Protein AF-A0A914YUD5-F1 (afdb_monomer_lite)

Secondary structure (DSSP, 8-state):
----TT---HHHHHHHHHHHHHHHHHHHHHHHTTTSTT-TTHHHHHHHHHHHHHTSTT-----HHHHHHIIIIIIHHHHHHHHHHHHHHT-HHHHHHHHHHHHHHHHHHHH--S----

Radius of gyration: 21.15 Å; chains: 1; bounding box: 46×69×33 Å

InterPro domains:
  IPR000990 Innexin [PTHR11893] (44-106)

Foldseek 3Di:
DPPPPVPPPVVVVVVVVVVVVVVVCVVCCVVPVPPPVVPPVVVVLLVQLVVLQVPDPPDDPDPPVLSSCCRPPVCNPVNSVVLVVCCVPVNSVVSSVVSVVSSVCSVVVVVVPDDDDD

Organism: NCBI:txid310955

Structure (mmCIF, N/CA/C/O backbone):
data_AF-A0A914YUD5-F1
#
_entry.id   AF-A0A914YUD5-F1
#
loop_
_atom_site.group_PDB
_atom_site.id
_atom_site.type_symbol
_atom_site.label_atom_id
_atom_site.label_alt_id
_atom_site.label_comp_id
_atom_site.label_asym_id
_atom_site.label_entity_id
_atom_site.label_seq_id
_atom_site.pdbx_PDB_ins_code
_atom_site.Cartn_x
_atom_site.Cartn_y
_atom_site.Cartn_z
_atom_site.occupancy
_atom_site.B_iso_or_equiv
_atom_site.auth_seq_id
_atom_site.auth_comp_id
_atom_site.auth_asym_id
_atom_site.auth_atom_id
_atom_site.pdbx_PDB_model_num
ATOM 1 N N . MET A 1 1 ? 28.046 48.761 -9.805 1.00 39.75 1 MET A N 1
ATOM 2 C CA . MET A 1 1 ? 27.767 47.317 -9.667 1.00 39.75 1 MET A CA 1
ATOM 3 C C . MET A 1 1 ? 26.263 47.142 -9.775 1.00 39.75 1 MET A C 1
ATOM 5 O O . MET A 1 1 ? 25.556 47.530 -8.857 1.00 39.75 1 MET A O 1
ATOM 9 N N . ALA A 1 2 ? 25.766 46.706 -10.931 1.00 42.75 2 ALA A N 1
ATOM 10 C CA . ALA A 1 2 ? 24.352 46.390 -11.091 1.00 42.75 2 ALA A CA 1
ATOM 11 C C . ALA A 1 2 ? 24.137 44.996 -10.493 1.00 42.75 2 ALA A C 1
ATOM 13 O O . ALA A 1 2 ? 24.637 44.016 -11.038 1.00 42.75 2 ALA A O 1
ATOM 14 N N . CYS A 1 3 ? 23.485 44.916 -9.333 1.00 50.16 3 CYS A N 1
ATOM 15 C CA . CYS A 1 3 ? 23.091 43.638 -8.755 1.00 50.16 3 CYS A CA 1
ATOM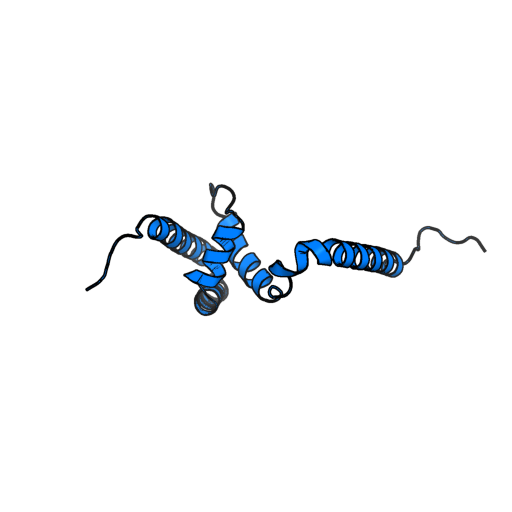 16 C C . CYS A 1 3 ? 22.026 43.014 -9.664 1.00 50.16 3 CYS A C 1
ATOM 18 O O . CYS A 1 3 ? 20.881 43.467 -9.691 1.00 50.16 3 CYS A O 1
ATOM 20 N N . ASP A 1 4 ? 22.421 42.005 -10.437 1.00 44.50 4 ASP A N 1
ATOM 21 C CA . ASP A 1 4 ? 21.510 41.197 -11.236 1.00 44.50 4 ASP A CA 1
ATOM 22 C C . ASP A 1 4 ? 20.518 40.495 -10.296 1.00 44.50 4 ASP A C 1
ATOM 24 O O . ASP A 1 4 ? 20.864 39.586 -9.544 1.00 44.50 4 ASP A O 1
ATOM 28 N N . SER A 1 5 ? 19.271 40.966 -10.290 1.00 51.34 5 SER A N 1
ATOM 29 C CA . SER A 1 5 ? 18.218 40.444 -9.412 1.00 51.34 5 SER A CA 1
ATOM 30 C C . SER A 1 5 ? 17.715 39.053 -9.827 1.00 51.34 5 SER A C 1
ATOM 32 O O . SER A 1 5 ? 16.843 38.505 -9.156 1.00 51.34 5 SER A O 1
ATOM 34 N N . ARG A 1 6 ? 18.221 38.467 -10.926 1.00 56.12 6 ARG A N 1
ATOM 35 C CA . ARG A 1 6 ? 17.782 37.151 -11.425 1.00 56.12 6 ARG A CA 1
ATOM 36 C C . ARG A 1 6 ? 18.607 35.981 -10.892 1.00 56.12 6 ARG A C 1
ATOM 38 O O . ARG A 1 6 ? 18.214 34.839 -11.109 1.00 56.12 6 ARG A O 1
ATOM 45 N N . LEU A 1 7 ? 19.683 36.250 -10.151 1.00 52.06 7 LEU A N 1
ATOM 46 C CA . LEU A 1 7 ? 20.492 35.235 -9.472 1.00 52.06 7 LEU A CA 1
ATOM 47 C C . LEU A 1 7 ? 20.432 35.436 -7.951 1.00 52.06 7 LEU A C 1
ATOM 49 O O . LEU A 1 7 ? 21.436 35.447 -7.245 1.00 52.06 7 LEU A O 1
ATOM 53 N N . LEU A 1 8 ? 19.215 35.577 -7.419 1.00 54.88 8 LEU A N 1
ATOM 54 C CA . LEU A 1 8 ? 18.966 35.055 -6.080 1.00 54.88 8 LEU A CA 1
ATOM 55 C C . LEU A 1 8 ? 19.112 33.541 -6.198 1.00 54.88 8 LEU A C 1
ATOM 57 O O . LEU A 1 8 ? 18.193 32.855 -6.649 1.00 54.88 8 LEU A O 1
ATOM 61 N N . ASP A 1 9 ? 20.320 33.080 -5.876 1.00 62.97 9 ASP A N 1
ATOM 62 C CA . ASP A 1 9 ? 20.744 31.690 -5.908 1.00 62.97 9 ASP A CA 1
ATOM 63 C C . ASP A 1 9 ? 19.618 30.802 -5.364 1.00 62.97 9 ASP A C 1
ATOM 65 O O . ASP A 1 9 ? 19.032 31.096 -4.315 1.00 62.97 9 ASP A O 1
ATOM 69 N N . ASN A 1 10 ? 19.246 29.764 -6.113 1.00 63.31 10 ASN A N 1
ATOM 70 C CA . ASN A 1 10 ? 18.135 28.874 -5.763 1.00 63.31 10 ASN A CA 1
ATOM 71 C C . ASN A 1 10 ? 18.312 28.310 -4.337 1.00 63.31 10 ASN A C 1
ATOM 73 O O . ASN A 1 10 ? 17.342 28.091 -3.616 1.00 63.31 10 ASN A O 1
ATOM 77 N N . ASP A 1 11 ? 19.569 28.202 -3.906 1.00 59.50 11 ASP A N 1
ATOM 78 C CA . ASP A 1 11 ? 20.024 27.836 -2.570 1.00 59.50 11 ASP A CA 1
ATOM 79 C C . ASP A 1 11 ? 19.628 28.857 -1.484 1.00 59.50 11 ASP A C 1
ATOM 81 O O . ASP A 1 11 ? 19.221 28.498 -0.383 1.00 59.50 11 ASP A O 1
ATOM 85 N N . SER A 1 12 ? 19.651 30.154 -1.791 1.00 60.50 12 SER A N 1
ATOM 86 C CA . SER A 1 12 ? 19.205 31.217 -0.879 1.00 60.50 12 SER A CA 1
ATOM 87 C C . SER A 1 12 ? 17.682 31.244 -0.723 1.00 60.50 12 SER A C 1
ATOM 89 O O . SER A 1 12 ? 17.181 31.469 0.380 1.00 60.50 12 SER A O 1
ATOM 91 N N . ARG A 1 13 ? 16.936 30.944 -1.797 1.00 63.41 13 ARG A N 1
ATOM 92 C CA . ARG A 1 13 ? 15.476 30.735 -1.731 1.00 63.41 13 ARG A CA 1
ATOM 93 C C . ARG A 1 13 ? 15.134 29.470 -0.950 1.00 63.41 13 ARG A C 1
ATOM 95 O O . ARG A 1 13 ? 14.223 29.503 -0.127 1.00 63.41 13 ARG A O 1
ATOM 102 N N . ALA A 1 14 ? 15.884 28.393 -1.173 1.00 60.44 14 ALA A N 1
ATOM 103 C CA . ALA A 1 14 ? 15.747 27.147 -0.433 1.00 60.44 14 ALA A CA 1
ATOM 104 C C . ALA A 1 14 ? 16.025 27.358 1.059 1.00 60.44 14 ALA A C 1
ATOM 106 O O . ALA A 1 14 ? 15.214 26.942 1.874 1.00 60.44 14 ALA A O 1
ATOM 107 N N . ARG A 1 15 ? 17.083 28.094 1.429 1.00 69.06 15 ARG A N 1
ATOM 108 C CA . ARG A 1 15 ? 17.381 28.457 2.825 1.00 69.06 15 ARG A CA 1
ATOM 109 C C . ARG A 1 15 ? 16.281 29.292 3.469 1.00 69.06 15 ARG A C 1
ATOM 111 O O . ARG A 1 15 ? 15.890 29.008 4.594 1.00 69.06 15 ARG A O 1
ATOM 118 N N . ALA A 1 16 ? 15.756 30.298 2.769 1.00 74.75 16 ALA A N 1
ATOM 119 C CA . ALA A 1 16 ? 14.662 31.114 3.293 1.00 74.75 16 ALA A CA 1
ATOM 120 C C . ALA A 1 16 ? 13.387 30.280 3.513 1.00 74.75 16 ALA A C 1
ATOM 122 O O . ALA A 1 16 ? 12.762 30.379 4.569 1.00 74.75 16 ALA A O 1
ATOM 123 N N . LEU A 1 17 ? 13.036 29.417 2.553 1.00 64.00 17 LEU A N 1
ATOM 124 C CA . LEU A 1 17 ? 11.928 28.468 2.683 1.00 64.00 17 LEU A CA 1
ATOM 125 C C . LEU A 1 17 ? 12.175 27.447 3.796 1.00 64.00 17 LEU A C 1
ATOM 127 O O . LEU A 1 17 ? 11.240 27.137 4.522 1.00 64.00 17 LEU A O 1
ATOM 131 N N . GLN A 1 18 ? 13.414 26.980 3.973 1.00 62.72 18 GLN A N 1
ATOM 132 C CA . GLN A 1 18 ? 13.816 26.073 5.049 1.00 62.72 18 GLN A CA 1
ATOM 133 C C . GLN A 1 18 ? 13.613 26.733 6.415 1.00 62.72 18 GLN A C 1
ATOM 135 O O . GLN A 1 18 ? 13.010 26.129 7.288 1.00 62.72 18 GLN A O 1
ATOM 140 N N . THR A 1 19 ? 14.038 27.986 6.591 1.00 74.62 19 THR A N 1
ATOM 141 C CA . THR A 1 19 ? 13.849 28.735 7.843 1.00 74.62 19 THR A CA 1
ATOM 142 C C . THR A 1 19 ? 12.373 29.001 8.133 1.00 74.62 19 THR A C 1
ATOM 144 O O . THR A 1 19 ? 11.933 28.839 9.268 1.00 74.62 19 THR A O 1
ATOM 147 N N . ILE A 1 20 ? 11.588 29.384 7.118 1.00 76.19 20 ILE A N 1
ATOM 148 C CA . ILE A 1 20 ? 10.134 29.549 7.266 1.00 76.19 20 ILE A CA 1
ATOM 149 C C . ILE A 1 20 ? 9.497 28.207 7.632 1.00 76.19 20 ILE A C 1
ATOM 151 O O . ILE A 1 20 ? 8.691 28.162 8.554 1.00 76.19 20 ILE A O 1
ATOM 155 N N . ALA A 1 21 ? 9.883 27.120 6.962 1.00 59.66 21 ALA A N 1
ATOM 156 C CA . ALA A 1 21 ? 9.402 25.782 7.266 1.00 59.66 21 ALA A CA 1
ATOM 157 C C . ALA A 1 21 ? 9.753 25.387 8.704 1.00 59.66 21 ALA A C 1
ATOM 159 O O . ALA A 1 21 ? 8.860 24.951 9.412 1.00 59.66 21 ALA A O 1
ATOM 160 N N . THR A 1 22 ? 10.989 25.597 9.166 1.00 60.59 22 THR A N 1
ATOM 161 C CA . THR A 1 22 ? 11.408 25.317 10.549 1.00 60.59 22 THR A CA 1
ATOM 162 C C . THR A 1 22 ? 10.604 26.126 11.554 1.00 60.59 22 THR A C 1
ATOM 164 O O . THR A 1 22 ? 10.030 25.552 12.466 1.00 60.59 22 THR A O 1
ATOM 167 N N . ASN A 1 23 ? 10.445 27.432 11.345 1.00 66.69 23 ASN A N 1
ATOM 168 C CA . ASN A 1 23 ? 9.699 28.277 12.279 1.00 66.69 23 ASN A CA 1
ATOM 169 C C . ASN A 1 23 ? 8.192 27.959 12.286 1.00 66.69 23 ASN A C 1
ATOM 171 O O . ASN A 1 23 ? 7.545 28.038 13.329 1.00 66.69 23 ASN A O 1
ATOM 175 N N . VAL A 1 24 ? 7.619 27.589 11.134 1.00 71.88 24 VAL A N 1
ATOM 176 C CA . VAL A 1 24 ? 6.227 27.120 11.025 1.00 71.88 24 VAL A CA 1
ATOM 177 C C . VAL A 1 24 ? 6.076 25.739 11.661 1.00 71.88 24 VAL A C 1
ATOM 179 O O . VAL A 1 24 ? 5.083 25.505 12.343 1.00 71.88 24 VAL A O 1
ATOM 182 N N . MET A 1 25 ? 7.057 24.848 11.487 1.00 54.47 25 MET A N 1
ATOM 183 C CA . MET A 1 25 ? 7.107 23.526 12.116 1.00 54.47 25 MET A CA 1
ATOM 184 C C . MET A 1 25 ? 7.241 23.634 13.636 1.00 54.47 25 MET A C 1
ATOM 186 O O . MET A 1 25 ? 6.524 22.917 14.323 1.00 54.47 25 MET A O 1
ATOM 190 N N . ASP A 1 26 ? 8.055 24.559 14.151 1.00 58.44 26 ASP A N 1
ATOM 191 C CA . ASP A 1 26 ? 8.249 24.832 15.582 1.00 58.44 26 ASP A CA 1
ATOM 192 C C . ASP A 1 26 ? 6.997 25.469 16.212 1.00 58.44 26 ASP A C 1
ATOM 194 O O . ASP A 1 26 ? 6.573 25.099 17.310 1.00 58.44 26 ASP A O 1
ATOM 198 N N . ALA A 1 27 ? 6.334 26.378 15.487 1.00 57.03 27 ALA A N 1
ATOM 199 C CA . ALA A 1 27 ? 5.065 26.972 15.909 1.00 57.03 27 ALA A CA 1
ATOM 200 C C . ALA A 1 27 ? 3.889 25.976 15.849 1.00 57.03 27 ALA A C 1
ATOM 202 O O . ALA A 1 27 ? 2.990 26.031 16.693 1.00 57.03 27 ALA A O 1
ATOM 203 N N . LEU A 1 28 ? 3.889 25.043 14.887 1.00 54.44 28 LEU A N 1
ATOM 204 C CA . LEU A 1 28 ? 2.962 23.906 14.877 1.00 54.44 28 LEU A CA 1
ATOM 205 C C . LEU A 1 28 ? 3.327 22.860 15.934 1.00 54.44 28 LEU A C 1
ATOM 207 O O . LEU A 1 28 ? 2.431 22.167 16.413 1.00 54.44 28 LEU A O 1
ATOM 211 N N . HIS A 1 29 ? 4.597 22.752 16.326 1.00 49.78 29 HIS A N 1
ATOM 212 C CA . HIS A 1 29 ? 5.102 21.703 17.209 1.00 49.78 29 HIS A CA 1
ATOM 213 C C . HIS A 1 29 ? 4.399 21.707 18.564 1.00 49.78 29 HIS A C 1
ATOM 215 O O . HIS A 1 29 ? 3.978 20.655 19.017 1.00 49.78 29 HIS A O 1
ATOM 221 N N . VAL A 1 30 ? 4.088 22.863 19.156 1.00 46.12 30 VAL A N 1
ATOM 222 C CA . VAL A 1 30 ? 3.372 22.894 20.450 1.00 46.12 30 VAL A CA 1
ATOM 223 C C . VAL A 1 30 ? 1.923 22.369 20.355 1.00 46.12 30 VAL A C 1
ATOM 225 O O . VAL A 1 30 ? 1.352 21.960 21.363 1.00 46.12 30 VAL A O 1
ATOM 228 N N . LYS A 1 31 ? 1.322 22.308 19.156 1.00 46.50 31 LYS A N 1
ATOM 229 C CA . LYS A 1 31 ? -0.025 21.733 18.940 1.00 46.50 31 LYS A CA 1
ATOM 230 C C . LYS A 1 31 ? -0.036 20.405 18.169 1.00 46.50 31 LYS A C 1
ATOM 232 O O . LYS A 1 31 ? -1.075 19.755 18.135 1.00 46.50 31 LYS A O 1
ATOM 237 N N . HIS A 1 32 ? 1.084 19.990 17.578 1.00 42.59 32 HIS A N 1
ATOM 238 C CA . HIS A 1 32 ? 1.184 18.814 16.703 1.00 42.59 32 HIS A CA 1
ATOM 239 C C . HIS A 1 32 ? 2.273 17.803 17.129 1.00 42.59 32 HIS A C 1
ATOM 241 O O . HIS A 1 32 ? 2.453 16.796 16.444 1.00 42.59 32 HIS A O 1
ATOM 247 N N . GLN A 1 33 ? 2.947 18.029 18.273 1.00 36.19 33 GLN A N 1
ATOM 248 C CA . GLN A 1 33 ? 4.025 17.215 18.883 1.00 36.19 33 GLN A CA 1
ATOM 249 C C . GLN A 1 33 ? 3.754 15.699 18.978 1.00 36.19 33 GLN A C 1
ATOM 251 O O . GLN A 1 33 ? 4.677 14.949 19.271 1.00 36.19 33 GLN A O 1
ATOM 256 N N . VAL A 1 34 ? 2.529 15.207 18.765 1.00 41.00 34 VAL A N 1
ATOM 257 C CA . VAL A 1 34 ? 2.180 13.807 19.069 1.00 41.00 34 VAL A CA 1
ATOM 258 C C . VAL A 1 34 ? 2.042 12.895 17.836 1.00 41.00 34 VAL A C 1
ATOM 260 O O . VAL A 1 34 ? 2.211 11.691 17.991 1.00 41.00 34 VAL A O 1
ATOM 263 N N . GLU A 1 35 ? 1.818 13.383 16.604 1.00 41.72 35 GLU A N 1
ATOM 264 C CA . GLU A 1 35 ? 1.451 12.469 15.489 1.00 41.72 35 GLU A CA 1
ATOM 265 C C . GLU A 1 35 ? 2.493 12.240 14.372 1.00 41.72 35 GLU A C 1
ATOM 267 O O . GLU A 1 35 ? 2.384 11.234 13.664 1.00 41.72 35 GLU A O 1
ATOM 272 N N . ILE A 1 36 ? 3.514 13.092 14.187 1.00 46.91 36 ILE A N 1
ATOM 273 C CA . ILE A 1 36 ? 4.357 13.034 12.965 1.00 46.91 36 ILE A CA 1
ATOM 274 C C . ILE A 1 36 ? 5.805 12.543 13.184 1.00 46.91 36 ILE A C 1
ATOM 276 O O . ILE A 1 36 ? 6.374 11.950 12.268 1.00 46.91 36 ILE A O 1
ATOM 280 N N . GLU A 1 37 ? 6.410 12.655 14.369 1.00 36.16 37 GLU A N 1
ATOM 281 C CA . GLU A 1 37 ? 7.847 12.327 14.528 1.00 36.16 37 GLU A CA 1
ATOM 282 C C . GLU A 1 37 ? 8.203 10.846 14.754 1.00 36.16 37 GLU A C 1
ATOM 284 O O . GLU A 1 37 ? 9.378 10.497 14.788 1.00 36.16 37 GLU A O 1
ATOM 289 N N . VAL A 1 38 ? 7.229 9.930 14.766 1.00 45.91 38 VAL A N 1
ATOM 290 C CA . VAL A 1 38 ? 7.514 8.478 14.660 1.00 45.91 38 VAL A CA 1
ATOM 291 C C . VAL A 1 38 ? 7.548 8.013 13.180 1.00 45.91 38 VAL A C 1
ATOM 293 O O . VAL A 1 38 ? 7.892 6.876 12.876 1.00 45.91 38 VAL A O 1
ATOM 296 N N . ASN A 1 39 ? 7.248 8.899 12.214 1.00 43.38 39 ASN A N 1
ATOM 297 C CA . ASN A 1 39 ? 6.639 8.551 10.917 1.00 43.38 39 ASN A CA 1
ATOM 298 C C . ASN A 1 39 ? 7.540 8.652 9.651 1.00 43.38 39 ASN A C 1
ATOM 300 O O . ASN A 1 39 ? 7.040 8.819 8.536 1.00 43.38 39 ASN A O 1
ATOM 304 N N . GLY A 1 40 ? 8.872 8.556 9.766 1.00 44.28 40 GLY A N 1
ATOM 305 C CA . GLY A 1 40 ? 9.794 8.695 8.615 1.00 44.28 40 GLY A CA 1
ATOM 306 C C . GLY A 1 40 ? 9.931 7.456 7.702 1.00 44.28 40 GLY A C 1
ATOM 307 O O . GLY A 1 40 ? 10.250 7.563 6.514 1.00 44.28 40 GLY A O 1
ATOM 308 N N . MET A 1 41 ? 9.704 6.246 8.225 1.00 47.16 41 MET A N 1
ATOM 309 C CA . MET A 1 41 ? 9.637 5.005 7.422 1.00 47.16 41 MET A CA 1
ATOM 310 C C . MET A 1 41 ? 8.207 4.702 6.963 1.00 47.16 41 MET A C 1
ATOM 312 O O . MET A 1 41 ? 7.997 4.156 5.877 1.00 47.16 41 MET A O 1
ATOM 316 N N . ASP A 1 42 ? 7.249 5.145 7.763 1.00 61.28 42 ASP A N 1
ATOM 317 C CA . ASP A 1 42 ? 5.817 4.976 7.591 1.00 61.28 42 ASP A CA 1
ATOM 318 C C . ASP A 1 42 ? 5.307 5.624 6.299 1.00 61.28 42 ASP A C 1
ATOM 320 O O . ASP A 1 42 ? 4.596 4.998 5.509 1.00 61.28 42 ASP A O 1
ATOM 324 N N . CYS A 1 43 ? 5.762 6.840 5.996 1.00 69.81 43 CYS A N 1
ATOM 325 C CA . CYS A 1 43 ? 5.372 7.542 4.778 1.00 69.81 43 CYS A CA 1
ATOM 326 C C . CYS A 1 43 ? 5.770 6.786 3.497 1.00 69.81 43 CYS A C 1
ATOM 328 O O . CYS A 1 43 ? 5.022 6.808 2.521 1.00 69.81 43 CYS A O 1
ATOM 330 N N . ARG A 1 44 ? 6.888 6.048 3.476 1.00 81.38 44 ARG A N 1
ATOM 331 C CA . ARG A 1 44 ? 7.315 5.278 2.288 1.00 81.38 44 ARG A CA 1
ATOM 332 C C . ARG A 1 44 ? 6.459 4.040 2.043 1.00 81.38 44 ARG A C 1
ATOM 334 O O . ARG A 1 44 ? 6.229 3.684 0.887 1.00 81.38 44 ARG A O 1
ATOM 341 N N . GLN A 1 45 ? 6.012 3.374 3.105 1.00 85.94 45 GLN A N 1
ATOM 342 C CA . GLN A 1 45 ? 5.103 2.231 2.988 1.00 85.94 45 GLN A CA 1
ATOM 343 C C . GLN A 1 45 ? 3.715 2.703 2.547 1.00 85.94 45 GLN A C 1
ATOM 345 O O . GLN A 1 45 ? 3.162 2.157 1.594 1.00 85.94 45 GLN A O 1
ATOM 350 N N . LEU A 1 46 ? 3.219 3.786 3.156 1.00 85.38 46 LEU A N 1
ATOM 351 C CA . LEU A 1 46 ? 1.949 4.416 2.791 1.00 85.38 46 LEU A CA 1
ATOM 352 C C . LEU A 1 46 ? 1.925 4.884 1.337 1.00 85.38 46 LEU A C 1
ATOM 354 O O . LEU A 1 46 ? 0.961 4.603 0.640 1.00 85.38 46 LEU A O 1
ATOM 358 N N . ASN A 1 47 ? 2.979 5.551 0.857 1.00 86.00 47 ASN A N 1
ATOM 359 C CA . ASN A 1 47 ? 3.048 5.998 -0.537 1.00 86.00 47 ASN A CA 1
ATOM 360 C C . ASN A 1 47 ? 3.083 4.815 -1.513 1.00 86.00 47 ASN A C 1
ATOM 362 O O . ASN A 1 47 ? 2.392 4.830 -2.530 1.00 86.00 47 ASN A O 1
ATOM 366 N N . PHE A 1 48 ? 3.865 3.777 -1.194 1.00 90.00 48 PHE A N 1
ATOM 367 C CA . PHE A 1 48 ? 3.953 2.589 -2.039 1.00 90.00 48 PHE A CA 1
ATOM 368 C C . PHE A 1 48 ? 2.610 1.859 -2.143 1.00 90.00 48 PHE A C 1
ATOM 370 O O . PHE A 1 48 ? 2.190 1.533 -3.244 1.00 90.00 48 PHE A O 1
ATOM 377 N N . VAL A 1 49 ? 1.930 1.611 -1.023 1.00 90.44 49 VAL A N 1
ATOM 378 C CA . VAL A 1 49 ? 0.626 0.926 -1.035 1.00 90.44 49 VAL A CA 1
ATOM 379 C C . VAL A 1 49 ? -0.464 1.845 -1.588 1.00 90.44 49 VAL A C 1
ATOM 381 O O . VAL A 1 49 ? -1.290 1.420 -2.390 1.00 90.44 49 VAL A O 1
ATOM 384 N N . GLY A 1 50 ? -0.420 3.127 -1.228 1.00 87.88 50 GLY A N 1
ATOM 385 C CA . GLY A 1 50 ? -1.366 4.146 -1.66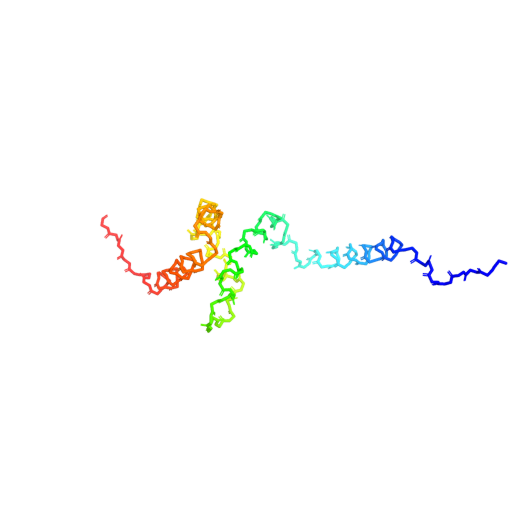6 1.00 87.88 50 GLY A CA 1
ATOM 386 C C . GLY A 1 50 ? -1.447 4.266 -3.185 1.00 87.88 50 GLY A C 1
ATOM 387 O O . GLY A 1 50 ? -2.554 4.343 -3.706 1.00 87.88 50 GLY A O 1
ATOM 388 N N . LYS A 1 51 ? -0.325 4.184 -3.921 1.00 86.56 51 LYS A N 1
ATOM 389 C CA . LYS A 1 51 ? -0.379 4.224 -5.395 1.00 86.56 51 LYS A CA 1
ATOM 390 C C . LYS A 1 51 ? -1.216 3.087 -5.999 1.00 86.56 51 LYS A C 1
ATOM 392 O O . LYS A 1 51 ? -1.943 3.332 -6.957 1.00 86.56 51 LYS A O 1
ATOM 397 N N . TYR A 1 52 ? -1.183 1.888 -5.408 1.00 87.44 52 TYR A N 1
ATOM 398 C CA . TYR A 1 52 ? -1.963 0.747 -5.899 1.00 87.44 52 TYR A CA 1
ATOM 399 C C . TYR A 1 52 ? -3.441 0.816 -5.533 1.00 87.44 52 TYR A C 1
ATOM 401 O O . TYR A 1 52 ? -4.257 0.178 -6.184 1.00 87.44 52 TYR A O 1
ATOM 409 N N . LEU A 1 53 ? -3.795 1.591 -4.510 1.00 82.50 53 LEU A N 1
ATOM 410 C CA . LEU A 1 53 ? -5.189 1.812 -4.133 1.00 82.50 53 LEU A CA 1
ATOM 411 C C . LEU A 1 53 ? -5.801 3.003 -4.884 1.00 82.50 53 LEU A C 1
ATOM 413 O O . LEU A 1 53 ? -6.980 2.973 -5.221 1.00 82.50 53 LEU A O 1
ATOM 417 N N . SER A 1 54 ? -4.993 4.014 -5.217 1.00 74.38 54 SER A N 1
ATOM 418 C CA . SER A 1 54 ? -5.415 5.193 -5.987 1.00 74.38 54 SER A CA 1
ATOM 419 C C . SER A 1 54 ? -5.648 4.912 -7.475 1.00 74.38 54 SER A C 1
ATOM 421 O O . SER A 1 54 ? -6.416 5.629 -8.108 1.00 74.38 54 SER A O 1
ATOM 423 N N . GLY A 1 55 ? -4.990 3.897 -8.048 1.00 61.34 55 GLY A N 1
ATOM 424 C CA . GLY A 1 55 ? -5.147 3.513 -9.460 1.00 61.34 55 GLY A CA 1
ATOM 425 C C . GLY A 1 55 ? -6.358 2.621 -9.757 1.00 61.34 55 GLY A C 1
ATOM 426 O O . GLY A 1 55 ? -6.556 2.227 -10.902 1.00 61.34 55 GLY A O 1
ATOM 427 N N . ILE A 1 56 ? -7.164 2.280 -8.749 1.00 61.94 56 ILE A N 1
ATOM 428 C CA . ILE A 1 56 ? -8.347 1.435 -8.914 1.00 61.94 56 ILE A CA 1
ATOM 429 C C . ILE A 1 56 ? -9.509 2.327 -9.360 1.00 61.94 56 ILE A C 1
ATOM 431 O O . ILE A 1 56 ? -9.983 3.161 -8.585 1.00 61.94 56 ILE A O 1
ATOM 435 N N . GLU A 1 57 ? -9.979 2.149 -10.597 1.00 50.06 57 GLU A N 1
ATOM 436 C CA . GLU A 1 57 ? -11.170 2.825 -11.122 1.00 50.06 57 GLU A CA 1
ATOM 437 C C . GLU A 1 57 ? -12.342 2.694 -10.129 1.00 50.06 57 GLU A C 1
ATOM 439 O O . GLU A 1 57 ? -12.868 1.605 -9.895 1.00 50.06 57 GLU A O 1
ATOM 444 N N . GLY A 1 58 ? -12.720 3.812 -9.500 1.00 51.19 58 GLY A N 1
ATOM 445 C CA . GLY A 1 58 ? -13.862 3.895 -8.585 1.00 51.19 58 GLY A CA 1
ATOM 446 C C . GLY A 1 58 ? -13.550 3.909 -7.085 1.00 51.19 58 GLY A C 1
ATOM 447 O O . GLY A 1 58 ? -14.497 3.963 -6.295 1.00 51.19 58 GLY A O 1
ATOM 448 N N . TYR A 1 59 ? -12.283 3.907 -6.645 1.00 54.31 59 TYR A N 1
ATOM 449 C CA . TYR A 1 59 ? -12.003 3.988 -5.209 1.00 54.31 59 TYR A CA 1
ATOM 450 C C . TYR A 1 59 ? -12.198 5.414 -4.659 1.00 54.31 59 TYR A C 1
ATOM 452 O O . TYR A 1 59 ? -11.350 6.300 -4.768 1.00 54.31 59 TYR A O 1
ATOM 460 N N . LYS A 1 60 ? -13.370 5.618 -4.051 1.00 49.22 60 LYS A N 1
ATOM 461 C CA . LYS A 1 60 ? -13.734 6.731 -3.165 1.00 49.22 60 LYS A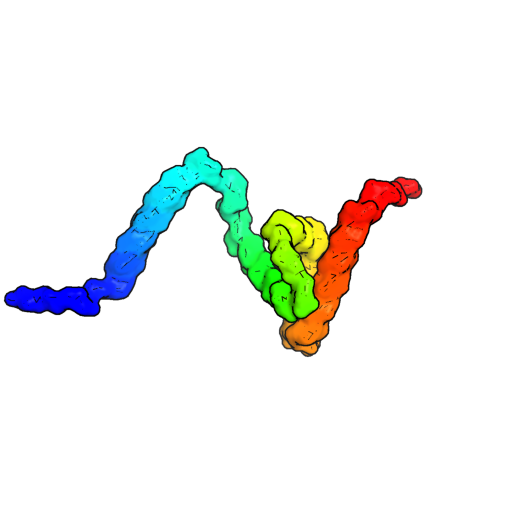 CA 1
ATOM 462 C C . LYS A 1 60 ? -12.581 6.978 -2.180 1.00 49.22 60 LYS A C 1
ATOM 464 O O . LYS A 1 60 ? -12.334 6.112 -1.358 1.00 49.22 60 LYS A O 1
ATOM 469 N N . MET A 1 61 ? -11.887 8.116 -2.299 1.00 54.69 61 MET A N 1
ATOM 470 C CA . MET A 1 61 ? -10.891 8.673 -1.360 1.00 54.69 61 MET A CA 1
ATOM 471 C C . MET A 1 61 ? -10.663 7.798 -0.107 1.00 54.69 61 MET A C 1
ATOM 473 O O . MET A 1 61 ? -11.424 7.922 0.854 1.00 54.69 61 MET A O 1
ATOM 477 N N . VAL A 1 62 ? -9.659 6.901 -0.118 1.00 66.94 62 VAL A N 1
ATOM 478 C CA . VAL A 1 62 ? -9.279 6.154 1.098 1.00 66.94 62 VAL A CA 1
ATOM 479 C C . VAL A 1 62 ? -8.982 7.190 2.174 1.00 66.94 62 VAL A C 1
ATOM 481 O O . VAL A 1 62 ? -8.102 8.032 1.987 1.00 66.94 62 VAL A O 1
ATOM 484 N N . ASP A 1 63 ? -9.692 7.153 3.298 1.00 77.06 63 ASP A N 1
ATOM 485 C CA . ASP A 1 63 ? -9.361 8.045 4.395 1.00 77.06 63 ASP A CA 1
ATOM 486 C C . ASP A 1 63 ? -7.962 7.695 4.931 1.00 77.06 63 ASP A C 1
ATOM 488 O O . ASP A 1 63 ? -7.597 6.524 5.090 1.00 77.06 63 ASP A O 1
ATOM 492 N N . ASN A 1 64 ? -7.151 8.720 5.206 1.00 78.31 64 ASN A N 1
ATOM 493 C CA . ASN A 1 64 ? -5.761 8.532 5.636 1.00 78.31 64 ASN A CA 1
ATOM 494 C C . ASN A 1 64 ? -5.641 7.631 6.878 1.00 78.31 64 ASN A C 1
ATOM 496 O O . ASN A 1 64 ? -4.627 6.954 7.055 1.00 78.31 64 ASN A O 1
ATOM 500 N N . GLN A 1 65 ? -6.667 7.589 7.732 1.00 82.50 65 GLN A N 1
ATOM 501 C CA . GLN A 1 65 ? -6.667 6.761 8.932 1.00 82.50 65 GLN A CA 1
ATOM 502 C C . GLN A 1 65 ? -6.839 5.270 8.601 1.00 82.50 65 GLN A C 1
ATOM 504 O O . GLN A 1 65 ? -6.113 4.432 9.142 1.00 82.50 65 GLN A O 1
ATOM 509 N N . SER A 1 66 ? -7.759 4.917 7.704 1.00 85.81 66 SER A N 1
ATOM 510 C CA . SER A 1 66 ? -7.951 3.548 7.224 1.00 85.81 66 SER A CA 1
ATOM 511 C C . SER A 1 66 ? -6.754 3.068 6.424 1.00 85.81 66 SER A C 1
ATOM 513 O O . SER A 1 66 ? -6.338 1.931 6.631 1.00 85.81 66 SER A O 1
ATOM 515 N N . LEU A 1 67 ? -6.148 3.928 5.596 1.00 85.75 67 LEU A N 1
ATOM 516 C CA . LEU A 1 67 ? -4.908 3.590 4.895 1.00 85.75 67 LEU A CA 1
ATOM 517 C C . LEU A 1 67 ? -3.781 3.267 5.882 1.00 85.75 67 LEU A C 1
ATOM 519 O O . LEU A 1 67 ? -3.102 2.253 5.740 1.00 85.75 67 LEU A O 1
ATOM 523 N N . ARG A 1 68 ? -3.619 4.085 6.930 1.00 87.06 68 ARG A N 1
ATOM 524 C CA . ARG A 1 68 ? -2.646 3.827 8.001 1.00 87.06 68 ARG A CA 1
ATOM 525 C C . ARG A 1 68 ? -2.906 2.512 8.725 1.00 87.06 68 ARG A C 1
ATOM 527 O O . ARG A 1 68 ? -1.979 1.725 8.886 1.00 87.06 68 ARG A O 1
ATOM 534 N N . LYS A 1 69 ? -4.151 2.239 9.121 1.00 88.75 69 LYS A N 1
ATOM 535 C CA . LYS A 1 69 ? -4.520 0.968 9.772 1.00 88.75 69 LYS A CA 1
ATOM 536 C C . LYS A 1 69 ? -4.289 -0.228 8.847 1.00 88.75 69 LYS A C 1
ATOM 538 O O . LYS A 1 69 ? -3.778 -1.253 9.288 1.00 88.75 69 LYS A O 1
ATOM 543 N N . PHE A 1 70 ? -4.603 -0.094 7.563 1.00 91.06 70 PHE A N 1
ATOM 544 C CA . PHE A 1 70 ? -4.343 -1.139 6.580 1.00 91.06 70 PHE A CA 1
ATOM 545 C C . PHE A 1 70 ? -2.848 -1.426 6.435 1.00 91.06 70 PHE A C 1
ATOM 547 O O . PHE A 1 70 ? -2.434 -2.575 6.512 1.00 91.06 70 PHE A O 1
ATOM 554 N N . VAL A 1 71 ? -2.018 -0.394 6.285 1.00 91.25 71 VAL A N 1
ATOM 555 C CA . VAL A 1 71 ? -0.577 -0.573 6.069 1.00 91.25 71 VAL A CA 1
ATOM 556 C C . VAL A 1 71 ? 0.130 -1.055 7.337 1.00 91.25 71 VAL A C 1
ATOM 558 O O . VAL A 1 71 ? 0.869 -2.034 7.284 1.00 91.25 71 VAL A O 1
ATOM 561 N N . PHE A 1 72 ? -0.117 -0.427 8.487 1.00 89.50 72 PHE A N 1
ATOM 562 C CA . PHE A 1 72 ? 0.651 -0.714 9.705 1.00 89.50 72 PHE A CA 1
ATOM 563 C C . PHE A 1 72 ? 0.066 -1.814 10.579 1.00 89.50 72 PHE A C 1
ATOM 565 O O . PHE A 1 72 ? 0.825 -2.489 11.268 1.00 89.50 72 PHE A O 1
ATOM 572 N N . SER A 1 73 ? -1.253 -2.006 10.574 1.00 88.62 73 SER A N 1
ATOM 573 C CA . SER A 1 73 ? -1.898 -3.005 11.433 1.00 88.62 73 SER A CA 1
ATOM 574 C C . SER A 1 73 ? -2.264 -4.274 10.671 1.00 88.62 73 SER A C 1
ATOM 576 O O . SER A 1 73 ? -2.021 -5.362 11.180 1.00 88.62 73 SER A O 1
ATOM 578 N N . TYR A 1 74 ? -2.820 -4.149 9.461 1.00 92.94 74 TYR A N 1
ATOM 579 C CA . TYR A 1 74 ? -3.268 -5.305 8.678 1.00 92.94 74 TYR A CA 1
ATOM 580 C C . TYR A 1 74 ? -2.130 -5.937 7.862 1.00 92.94 74 TYR A C 1
ATOM 582 O O . TYR A 1 74 ? -1.787 -7.096 8.083 1.00 92.94 74 TYR A O 1
ATOM 590 N N . LEU A 1 75 ? -1.497 -5.174 6.963 1.00 90.69 75 LEU A N 1
ATOM 591 C CA . LEU A 1 75 ? -0.390 -5.658 6.131 1.00 90.69 75 LEU A CA 1
ATOM 592 C C . LEU A 1 75 ? 0.888 -5.864 6.943 1.00 90.69 75 LEU A C 1
ATOM 594 O O . LEU A 1 75 ? 1.569 -6.877 6.775 1.00 90.69 75 LEU A O 1
ATOM 598 N N . ARG A 1 76 ? 1.205 -4.901 7.818 1.00 90.50 76 ARG A N 1
ATOM 599 C CA . ARG A 1 76 ? 2.484 -4.817 8.536 1.00 90.50 76 ARG A CA 1
ATOM 600 C C . ARG A 1 76 ? 3.674 -4.779 7.562 1.00 90.50 76 ARG A C 1
ATOM 602 O O . ARG A 1 76 ? 3.523 -4.738 6.340 1.00 90.50 76 ARG A O 1
ATOM 609 N N . GLN A 1 77 ? 4.886 -4.776 8.111 1.00 89.56 77 GLN A N 1
ATOM 610 C CA . GLN A 1 77 ? 6.116 -4.707 7.321 1.00 89.56 77 GLN A CA 1
ATOM 611 C C . GLN A 1 77 ? 6.232 -5.860 6.308 1.00 89.56 77 GLN A C 1
ATOM 613 O O . GLN A 1 77 ? 6.597 -5.621 5.156 1.00 89.56 77 GLN A O 1
ATOM 618 N N . ASP A 1 78 ? 5.866 -7.079 6.711 1.00 88.69 78 ASP A N 1
ATOM 619 C CA . ASP A 1 78 ? 5.973 -8.276 5.870 1.00 88.69 78 ASP A CA 1
ATOM 620 C C . ASP A 1 78 ? 5.009 -8.235 4.679 1.00 88.69 78 ASP A C 1
ATOM 622 O O . ASP A 1 78 ? 5.403 -8.530 3.552 1.00 88.69 78 ASP A O 1
ATOM 626 N N . GLY A 1 79 ? 3.762 -7.796 4.886 1.00 92.88 79 GLY A N 1
ATOM 627 C CA . GLY A 1 79 ? 2.791 -7.651 3.801 1.00 92.88 79 GLY A CA 1
ATOM 628 C C . GLY A 1 79 ? 3.220 -6.596 2.781 1.00 92.88 79 GLY A C 1
ATOM 629 O O . GLY A 1 79 ? 3.125 -6.819 1.574 1.00 92.88 79 GLY A O 1
ATOM 630 N N . VAL A 1 80 ? 3.779 -5.472 3.244 1.00 93.50 80 VAL A N 1
ATOM 631 C CA . VAL A 1 80 ? 4.334 -4.441 2.350 1.00 93.50 80 VAL A CA 1
ATOM 632 C C . VAL A 1 80 ? 5.553 -4.966 1.588 1.00 93.50 80 VAL A C 1
ATOM 634 O O . VAL A 1 80 ? 5.707 -4.671 0.401 1.00 93.50 80 VAL A O 1
ATOM 637 N N . PHE A 1 81 ? 6.413 -5.756 2.237 1.00 93.06 81 PHE A N 1
ATOM 638 C CA . PHE A 1 81 ? 7.545 -6.408 1.580 1.00 93.06 81 PHE A CA 1
ATOM 639 C C . PHE A 1 81 ? 7.085 -7.380 0.485 1.00 93.06 81 PHE A C 1
ATOM 641 O O . PHE A 1 81 ? 7.595 -7.319 -0.634 1.00 93.06 81 PHE A O 1
ATOM 648 N N . LEU A 1 82 ? 6.078 -8.212 0.761 1.00 94.88 82 LEU A N 1
ATOM 649 C CA . LEU A 1 82 ? 5.513 -9.130 -0.229 1.00 94.88 82 LEU A CA 1
ATOM 650 C C . LEU A 1 82 ? 4.899 -8.384 -1.417 1.00 94.88 82 LEU A C 1
ATOM 652 O O . LEU A 1 82 ? 5.170 -8.746 -2.559 1.00 94.88 82 LEU A O 1
ATOM 656 N N . LEU A 1 83 ? 4.157 -7.297 -1.184 1.00 94.38 83 LEU A N 1
ATOM 657 C CA . LEU A 1 83 ? 3.639 -6.464 -2.276 1.00 94.38 83 LEU A CA 1
ATOM 658 C C . LEU A 1 83 ? 4.769 -5.857 -3.126 1.00 94.38 83 LEU A C 1
ATOM 660 O O . LEU A 1 83 ? 4.667 -5.814 -4.350 1.00 94.38 83 LEU A O 1
ATOM 664 N N . ARG A 1 84 ? 5.881 -5.437 -2.507 1.00 93.75 84 ARG A N 1
ATOM 665 C CA . ARG A 1 84 ? 7.076 -4.968 -3.235 1.00 93.75 84 ARG A CA 1
ATOM 666 C C . ARG A 1 84 ? 7.721 -6.069 -4.071 1.00 93.75 84 ARG A C 1
ATOM 668 O O . ARG A 1 84 ? 8.103 -5.801 -5.206 1.00 93.75 84 ARG A O 1
ATOM 675 N N . MET A 1 85 ? 7.808 -7.286 -3.539 1.00 95.75 85 MET A N 1
ATOM 676 C CA . MET A 1 85 ? 8.308 -8.453 -4.272 1.00 95.75 85 MET A CA 1
ATOM 677 C C . MET A 1 85 ? 7.420 -8.784 -5.475 1.00 95.75 85 MET A C 1
ATOM 679 O O . MET A 1 85 ? 7.926 -8.986 -6.577 1.00 95.75 85 MET A O 1
ATOM 683 N N . VAL A 1 86 ? 6.096 -8.779 -5.296 1.00 94.44 86 VAL A N 1
ATOM 684 C CA . VAL A 1 86 ? 5.140 -9.006 -6.390 1.00 94.44 86 VAL A CA 1
ATOM 685 C C . VAL A 1 86 ? 5.290 -7.930 -7.462 1.00 94.44 86 VAL A C 1
ATOM 687 O O . VAL A 1 86 ? 5.429 -8.270 -8.633 1.00 94.44 86 VAL A O 1
ATOM 690 N N . ALA A 1 87 ? 5.357 -6.653 -7.082 1.00 93.50 87 ALA A N 1
ATOM 691 C CA . ALA A 1 87 ? 5.576 -5.569 -8.036 1.00 93.50 87 ALA A CA 1
ATOM 692 C C . ALA A 1 87 ? 6.885 -5.731 -8.832 1.00 93.50 87 ALA A C 1
ATOM 694 O O . ALA A 1 87 ? 6.896 -5.527 -10.044 1.00 93.50 87 ALA A O 1
ATOM 695 N N . ALA A 1 88 ? 7.974 -6.138 -8.168 1.00 96.00 88 ALA A N 1
ATOM 696 C CA . ALA A 1 88 ? 9.284 -6.307 -8.794 1.00 96.00 88 ALA A CA 1
ATOM 697 C C . ALA A 1 88 ? 9.366 -7.510 -9.751 1.00 96.00 88 ALA A C 1
ATOM 699 O O . ALA A 1 88 ? 10.122 -7.459 -10.720 1.00 96.00 88 ALA A O 1
ATOM 700 N N . HIS A 1 89 ? 8.617 -8.585 -9.486 1.00 95.62 89 HIS A N 1
ATOM 701 C CA . HIS A 1 89 ? 8.770 -9.857 -10.206 1.00 95.62 89 HIS A CA 1
ATOM 702 C C . HIS A 1 89 ? 7.572 -10.254 -11.075 1.00 95.62 89 HIS A C 1
ATOM 704 O O . HIS A 1 89 ? 7.765 -10.857 -12.127 1.00 95.62 89 HIS A O 1
ATOM 710 N N . ALA A 1 90 ? 6.348 -9.923 -10.665 1.00 93.25 90 ALA A N 1
ATOM 711 C CA . ALA A 1 90 ? 5.117 -10.191 -11.413 1.00 93.25 90 ALA A CA 1
ATOM 712 C C . ALA A 1 90 ? 4.583 -8.942 -12.140 1.00 93.25 90 ALA A C 1
ATOM 714 O O . ALA A 1 90 ? 3.710 -9.050 -13.001 1.00 93.25 90 ALA A O 1
ATOM 715 N N . GLY A 1 91 ? 5.119 -7.762 -11.815 1.00 90.94 91 GLY A N 1
ATOM 716 C CA . GLY A 1 91 ? 4.738 -6.486 -12.408 1.00 90.94 91 GLY A CA 1
ATOM 717 C C . GLY A 1 91 ? 3.628 -5.760 -11.646 1.00 90.94 91 GLY A C 1
ATOM 718 O O . GLY A 1 91 ? 3.086 -6.233 -10.646 1.00 90.94 91 GLY A O 1
ATOM 719 N N . GLU A 1 92 ? 3.291 -4.567 -12.132 1.00 89.50 92 GLU A N 1
ATOM 720 C CA . GLU A 1 92 ? 2.374 -3.656 -11.441 1.00 89.50 92 GLU A CA 1
ATOM 721 C C . GLU A 1 92 ? 0.923 -4.170 -11.455 1.00 89.50 92 GLU A C 1
ATOM 723 O O . GLU A 1 92 ? 0.249 -4.077 -10.435 1.00 89.50 92 GLU A O 1
ATOM 728 N N . LEU A 1 93 ? 0.440 -4.755 -12.563 1.00 90.94 93 LEU A N 1
ATOM 729 C CA . LEU A 1 93 ? -0.964 -5.180 -12.704 1.00 90.94 93 LEU A CA 1
ATOM 730 C C . LEU A 1 93 ? -1.376 -6.265 -11.683 1.00 90.94 93 LEU A C 1
ATOM 732 O O . LEU A 1 93 ? -2.366 -6.052 -10.983 1.00 90.94 93 LEU A O 1
ATOM 736 N N . PRO A 1 94 ? -0.623 -7.370 -11.490 1.00 92.19 94 PRO A N 1
ATOM 737 C CA . PRO A 1 94 ? -0.912 -8.308 -10.401 1.00 92.19 94 PRO A CA 1
ATOM 738 C C . PRO A 1 94 ? -0.833 -7.663 -9.012 1.00 92.19 94 PRO A C 1
ATOM 740 O O . PRO A 1 94 ? -1.585 -8.038 -8.115 1.00 92.19 94 PRO A O 1
ATOM 743 N N . CYS A 1 95 ? 0.048 -6.674 -8.826 1.00 93.56 95 CYS A N 1
ATOM 744 C CA . CYS A 1 95 ? 0.161 -5.944 -7.565 1.00 93.56 95 CYS A CA 1
ATOM 745 C C . CYS A 1 95 ? -1.063 -5.047 -7.298 1.00 93.56 95 CYS A C 1
ATOM 747 O O . CYS A 1 95 ? -1.490 -4.947 -6.146 1.00 93.56 95 CYS A O 1
ATOM 749 N N . TYR A 1 96 ? -1.657 -4.439 -8.333 1.00 90.69 96 TYR A N 1
ATOM 750 C CA . TYR A 1 96 ? -2.924 -3.703 -8.230 1.00 90.69 96 TYR A CA 1
ATOM 751 C C . TYR A 1 96 ? -4.060 -4.620 -7.770 1.00 90.69 96 TYR A C 1
ATOM 753 O O . TYR A 1 96 ? -4.705 -4.333 -6.760 1.00 90.69 96 TYR A O 1
ATOM 761 N N . GLU A 1 97 ? -4.262 -5.747 -8.457 1.00 91.50 97 GLU A N 1
ATOM 762 C CA . GLU A 1 97 ? -5.331 -6.700 -8.129 1.00 91.50 97 GLU A CA 1
ATOM 763 C C . GLU A 1 97 ? -5.161 -7.295 -6.725 1.00 91.50 97 GLU A C 1
ATOM 765 O O . GLU A 1 97 ? -6.116 -7.365 -5.949 1.00 91.50 97 GLU A O 1
ATOM 770 N N . LEU A 1 98 ? -3.928 -7.645 -6.348 1.00 93.50 98 LEU A N 1
ATOM 771 C CA . LEU A 1 98 ? -3.630 -8.156 -5.012 1.00 93.50 98 LEU A CA 1
ATOM 772 C C . LEU A 1 98 ? -3.879 -7.101 -3.925 1.00 93.50 98 LEU A C 1
ATOM 774 O O . LEU A 1 98 ? -4.526 -7.394 -2.919 1.00 93.50 98 LEU A O 1
ATOM 778 N N . SER A 1 99 ? -3.410 -5.865 -4.128 1.00 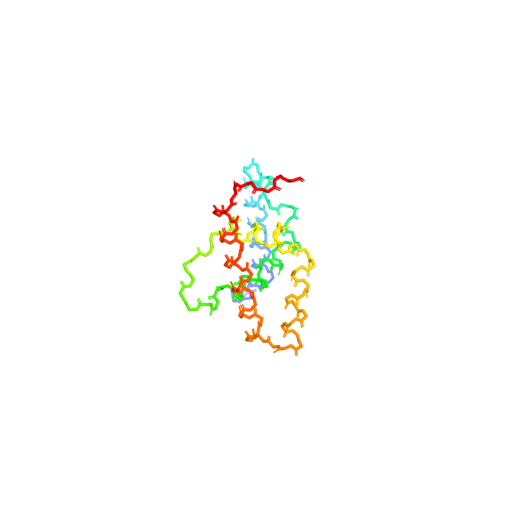92.38 99 SER A N 1
ATOM 779 C CA . SER A 1 99 ? -3.627 -4.768 -3.172 1.00 92.38 99 SER A CA 1
ATOM 780 C C . SER A 1 99 ? -5.117 -4.479 -2.987 1.00 92.38 99 SER A C 1
ATOM 782 O O . SER A 1 99 ? -5.569 -4.271 -1.862 1.00 92.38 99 SER A O 1
ATOM 784 N N . LYS A 1 100 ? -5.889 -4.529 -4.079 1.00 89.69 100 LYS A N 1
ATOM 785 C CA . LYS A 1 100 ? -7.346 -4.359 -4.086 1.00 89.69 100 LYS A CA 1
ATOM 786 C C . LYS A 1 100 ? -8.061 -5.462 -3.306 1.00 89.69 100 LYS A C 1
ATOM 788 O O . LYS A 1 100 ? -8.893 -5.159 -2.454 1.00 89.69 100 LYS A O 1
ATOM 793 N N . ALA A 1 101 ? -7.723 -6.726 -3.560 1.00 92.31 101 ALA A N 1
ATOM 794 C CA . ALA A 1 101 ? -8.308 -7.862 -2.852 1.00 92.31 101 ALA A CA 1
ATOM 795 C C . ALA A 1 101 ? -8.038 -7.800 -1.339 1.00 92.31 101 ALA A C 1
ATOM 797 O O . ALA A 1 101 ? -8.967 -7.928 -0.541 1.00 92.31 101 ALA A O 1
ATOM 798 N N . LEU A 1 102 ? -6.788 -7.532 -0.943 1.00 93.50 102 LEU A N 1
ATOM 799 C CA . LEU A 1 102 ? -6.404 -7.388 0.466 1.00 93.50 102 LEU A CA 1
ATOM 800 C C . LEU A 1 102 ? -7.125 -6.216 1.136 1.00 93.50 102 LEU A C 1
ATOM 802 O O . LEU A 1 102 ? -7.561 -6.318 2.281 1.00 93.50 102 LEU A O 1
ATOM 806 N N . TRP A 1 103 ? -7.278 -5.105 0.418 1.00 92.00 103 TRP A N 1
ATOM 807 C CA . TRP A 1 103 ? -8.011 -3.953 0.919 1.00 92.00 103 TRP A CA 1
ATOM 808 C C . TRP A 1 103 ? -9.489 -4.272 1.168 1.00 92.00 103 TRP A C 1
ATOM 810 O O . TRP A 1 103 ? -10.018 -3.931 2.225 1.00 92.00 103 TRP A O 1
ATOM 820 N N . PHE A 1 104 ? -10.159 -4.964 0.241 1.00 89.50 104 PHE A N 1
ATOM 821 C CA . PHE A 1 104 ? -11.547 -5.374 0.456 1.00 89.50 104 PHE A CA 1
ATOM 822 C C . PHE A 1 104 ? -11.691 -6.345 1.623 1.00 89.50 104 PHE A C 1
ATOM 824 O O . PHE A 1 104 ? -12.605 -6.165 2.416 1.00 89.50 104 PHE A O 1
ATOM 831 N N . GLN A 1 105 ? -10.767 -7.292 1.799 1.00 91.56 105 GLN A N 1
ATOM 832 C CA . GLN A 1 105 ? -10.762 -8.165 2.978 1.00 91.56 105 GLN A CA 1
ATOM 833 C C . GLN A 1 105 ? -10.566 -7.386 4.285 1.00 91.56 105 GLN A C 1
ATOM 835 O O . GLN A 1 105 ? -11.184 -7.707 5.296 1.00 91.56 105 GLN A O 1
ATOM 840 N N . PHE A 1 106 ? -9.734 -6.344 4.278 1.00 90.81 106 PHE A N 1
ATOM 841 C CA . PHE A 1 106 ? -9.569 -5.460 5.431 1.00 90.81 106 PHE A CA 1
ATOM 842 C C . PHE A 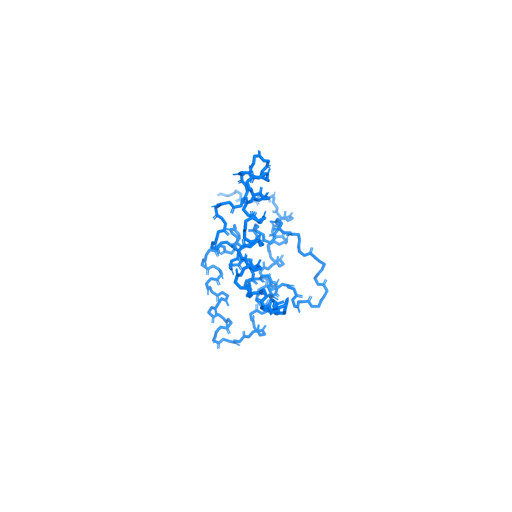1 106 ? -10.846 -4.668 5.755 1.00 90.81 106 PHE A C 1
ATOM 844 O O . PHE A 1 106 ? -11.167 -4.477 6.929 1.00 90.81 106 PHE A O 1
ATOM 851 N N . VAL A 1 107 ? -11.565 -4.197 4.733 1.00 87.81 107 VAL A N 1
ATOM 852 C CA . VAL A 1 107 ? -12.830 -3.467 4.910 1.00 87.81 107 VAL A CA 1
ATOM 853 C C . VAL A 1 107 ? -13.956 -4.408 5.347 1.00 87.81 107 VAL A C 1
ATOM 855 O O . VAL A 1 107 ? -14.655 -4.090 6.300 1.00 87.81 107 VAL A O 1
ATOM 858 N N . ASP A 1 108 ? -14.084 -5.579 4.727 1.00 86.62 108 ASP A N 1
ATOM 859 C CA . ASP A 1 108 ? -15.082 -6.603 5.067 1.00 86.62 108 ASP A CA 1
ATOM 860 C C . ASP A 1 108 ? -14.850 -7.169 6.480 1.00 86.62 108 ASP A C 1
ATOM 862 O O . ASP A 1 108 ? -15.758 -7.246 7.308 1.00 86.62 108 ASP A O 1
ATOM 866 N N . GLY A 1 109 ? -13.586 -7.424 6.832 1.00 77.81 109 GLY A N 1
ATOM 867 C CA . GLY A 1 109 ? -13.189 -7.846 8.174 1.00 77.81 109 GLY A CA 1
ATOM 868 C C . GLY A 1 109 ? -13.443 -6.800 9.268 1.00 77.81 109 GLY A C 1
ATOM 869 O O . GLY A 1 109 ? -13.534 -7.164 10.440 1.00 77.81 109 GLY A O 1
ATOM 870 N N . LYS A 1 110 ? -13.605 -5.512 8.924 1.00 62.88 110 LYS A N 1
ATOM 871 C CA . LYS A 1 110 ? -14.076 -4.495 9.882 1.00 62.88 110 LYS A CA 1
ATOM 872 C C . LYS A 1 110 ? -15.567 -4.625 10.198 1.00 62.88 110 LYS A C 1
ATOM 874 O O . LYS A 1 110 ? -15.963 -4.224 11.290 1.00 62.88 110 LYS A O 1
ATOM 879 N N . GLU A 1 111 ? -16.376 -5.173 9.293 1.00 55.25 111 GLU A N 1
ATOM 880 C CA . GLU A 1 111 ? -17.815 -5.373 9.519 1.00 55.25 111 GLU A CA 1
ATOM 881 C C . GLU A 1 111 ? -18.118 -6.699 10.247 1.00 55.25 111 GLU A C 1
ATOM 883 O O . GLU A 1 111 ? -19.153 -6.827 10.900 1.00 55.25 111 GLU A O 1
ATOM 888 N N . GLY A 1 112 ? -17.177 -7.653 10.240 1.00 48.66 112 GLY A N 1
ATOM 889 C CA . GLY A 1 112 ? -17.302 -8.988 10.847 1.00 48.66 112 GLY A CA 1
ATOM 890 C C . GLY A 1 112 ? -16.847 -9.143 12.308 1.00 48.66 112 GLY A C 1
ATOM 891 O O . GLY A 1 112 ? -16.624 -10.264 12.758 1.00 48.66 112 GLY A O 1
ATOM 892 N N . GLY A 1 113 ? -16.693 -8.059 13.076 1.00 45.12 113 GLY A N 1
ATOM 893 C CA . GLY A 1 113 ? -16.230 -8.078 14.475 1.00 45.12 113 GLY A CA 1
ATOM 894 C C . GLY A 1 113 ? -17.213 -8.660 15.509 1.00 45.12 113 GLY A C 1
ATOM 895 O O . GLY A 1 113 ? -17.450 -8.030 16.540 1.00 45.12 113 GLY A O 1
ATOM 896 N N . LYS A 1 114 ? -17.779 -9.851 15.275 1.00 43.72 114 LYS A N 1
ATOM 897 C CA . LYS A 1 114 ? -18.401 -10.688 16.314 1.00 43.72 114 LYS A CA 1
ATOM 898 C C . LYS A 1 114 ? -17.958 -12.146 16.176 1.00 43.72 114 LYS A C 1
ATOM 900 O O . LYS A 1 114 ? -18.471 -12.869 15.335 1.00 43.72 114 LYS A O 1
ATOM 905 N N . GLY A 1 115 ? -17.093 -12.556 17.104 1.00 44.66 115 GLY A N 1
ATOM 906 C CA . GLY A 1 115 ? -17.040 -13.913 17.645 1.00 44.66 115 GLY A CA 1
ATOM 907 C C . GLY A 1 115 ? -16.343 -14.965 16.787 1.00 44.66 115 GLY A C 1
ATOM 908 O O . GLY A 1 115 ? -16.958 -15.584 15.927 1.00 44.66 115 GLY A O 1
ATOM 909 N N . HIS A 1 116 ? -15.101 -15.274 17.146 1.00 38.69 116 HIS A N 1
ATOM 910 C CA . HIS A 1 116 ? -14.657 -16.664 17.140 1.00 38.69 116 HIS A CA 1
ATOM 911 C C . HIS A 1 116 ? -13.753 -16.885 18.359 1.00 38.69 116 HIS A C 1
ATOM 913 O O . HIS A 1 116 ? -12.533 -16.934 18.251 1.00 38.69 116 HIS A O 1
ATOM 919 N N . ASP A 1 117 ? -14.387 -16.948 19.530 1.00 38.34 117 ASP A N 1
ATOM 920 C CA . ASP A 1 117 ? -13.855 -17.672 20.681 1.00 38.34 117 ASP A CA 1
ATOM 921 C C . ASP A 1 117 ? -14.254 -19.144 20.497 1.00 38.34 117 ASP A C 1
ATOM 923 O O . ASP A 1 117 ? -15.447 -19.455 20.440 1.00 38.34 117 ASP A O 1
ATOM 927 N N . VAL A 1 118 ? -13.263 -20.027 20.373 1.00 39.31 118 VAL A N 1
ATOM 928 C CA . VAL A 1 118 ? -13.376 -21.469 20.645 1.00 39.31 118 VAL A CA 1
ATOM 929 C C . VAL A 1 118 ? -12.238 -21.840 21.578 1.00 39.31 118 VAL A C 1
ATOM 931 O O . VAL A 1 118 ? -11.097 -21.408 21.294 1.00 3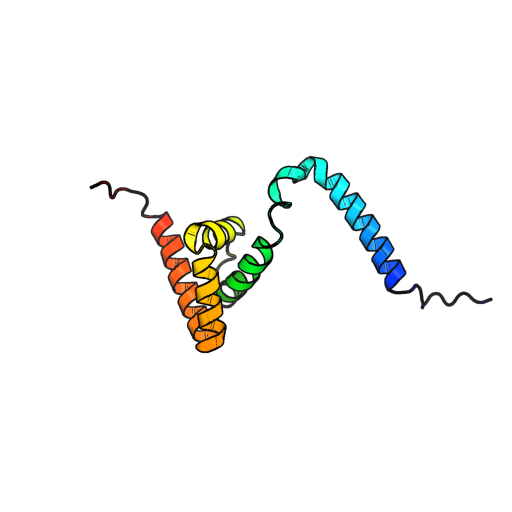9.31 118 VAL A O 1
#

Sequence (118 aa):
MACDSRLLDNDSRARALQTIATNVMDALHVKHQVEIEVNGMDCRQLNFVGKYLSGIEGYKMVDNQSLRKFVFSYLRQDGVFLLRMVAAHAGELPCYELSKALWFQFVDGKEGGKGHDV

pLDDT: mean 71.31, std 19.52, range [36.16, 96.0]